Protein AF-A0A7V4A889-F1 (afdb_monomer)

Foldseek 3Di:
DDDPVNVVVVVVVVVVVVCVVVVPPPPQVSCCVVPVDGDDDQDPVDPVSVVVVVVVVVVVVVVVVVVVVVVVVVVVD

pLDDT: mean 89.15, std 11.41, range [49.28, 98.25]

Secondary structure (DSSP, 8-state):
---HHHHHHHHHHHHHHHHGGGTTS-HHHHHHHHHS-------TTSHHHHHHHHHHHHHHHHHHHHHHHHHHHHT--

Mean predicted aligned error: 9.2 Å

Structure (mmCIF, N/CA/C/O backbone):
data_AF-A0A7V4A889-F1
#
_entry.id   AF-A0A7V4A889-F1
#
loop_
_atom_site.group_PDB
_atom_site.id
_atom_site.type_symbol
_atom_site.label_atom_id
_atom_site.label_alt_id
_atom_site.label_comp_id
_atom_site.label_asym_id
_atom_site.label_entity_id
_atom_site.label_seq_id
_atom_site.pdbx_PDB_ins_code
_atom_site.Cartn_x
_atom_site.Cartn_y
_atom_site.Cartn_z
_atom_site.occupancy
_atom_site.B_iso_or_equiv
_atom_site.auth_seq_id
_atom_site.auth_comp_id
_atom_site.auth_asym_id
_atom_site.auth_atom_id
_atom_site.pdbx_PDB_model_num
ATOM 1 N N . MET A 1 1 ? 21.219 -8.088 -28.581 1.00 50.94 1 MET A N 1
ATOM 2 C CA . MET A 1 1 ? 20.468 -8.546 -27.395 1.00 50.94 1 MET A CA 1
ATOM 3 C C . MET A 1 1 ? 20.031 -7.287 -26.691 1.00 50.94 1 MET A C 1
ATOM 5 O O . MET A 1 1 ? 20.908 -6.497 -26.373 1.00 50.94 1 MET A O 1
ATOM 9 N N . ASN A 1 2 ? 18.724 -7.048 -26.582 1.00 67.19 2 ASN A N 1
ATOM 10 C CA . ASN A 1 2 ? 18.229 -5.849 -25.909 1.00 67.19 2 ASN A CA 1
ATOM 11 C C . ASN A 1 2 ? 18.683 -5.906 -24.454 1.00 67.19 2 ASN A C 1
ATOM 13 O O . ASN A 1 2 ? 18.584 -6.963 -23.824 1.00 67.19 2 ASN A O 1
ATOM 17 N N . ASP A 1 3 ? 19.223 -4.793 -23.974 1.00 86.00 3 ASP A N 1
ATOM 18 C CA . ASP A 1 3 ? 19.512 -4.598 -22.563 1.00 86.00 3 ASP A CA 1
ATOM 19 C C . ASP A 1 3 ? 18.239 -4.954 -21.767 1.00 86.00 3 ASP A C 1
ATOM 21 O O . ASP A 1 3 ? 17.162 -4.443 -22.099 1.00 86.00 3 ASP A O 1
ATOM 25 N N . PRO A 1 4 ? 18.301 -5.863 -20.775 1.00 91.06 4 PRO A N 1
ATOM 26 C CA . PRO A 1 4 ? 17.153 -6.189 -19.934 1.00 91.06 4 PRO A CA 1
ATOM 27 C C . PRO A 1 4 ? 16.443 -4.946 -19.389 1.00 91.06 4 PRO A C 1
ATOM 29 O O . PRO A 1 4 ? 15.217 -4.940 -19.285 1.00 91.06 4 PRO A O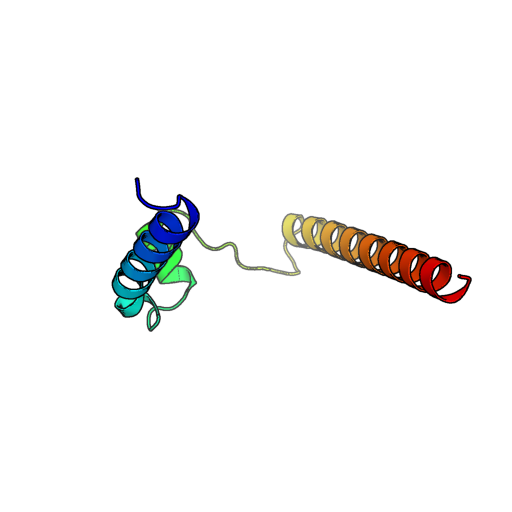 1
ATOM 32 N N . GLU A 1 5 ? 17.190 -3.877 -19.106 1.00 94.06 5 GLU A N 1
ATOM 33 C CA . GLU A 1 5 ? 16.623 -2.620 -18.627 1.00 94.06 5 GLU A CA 1
ATOM 34 C C . GLU A 1 5 ? 15.823 -1.882 -19.713 1.00 94.06 5 GLU A C 1
ATOM 36 O O . GLU A 1 5 ? 14.753 -1.333 -19.445 1.00 94.06 5 GLU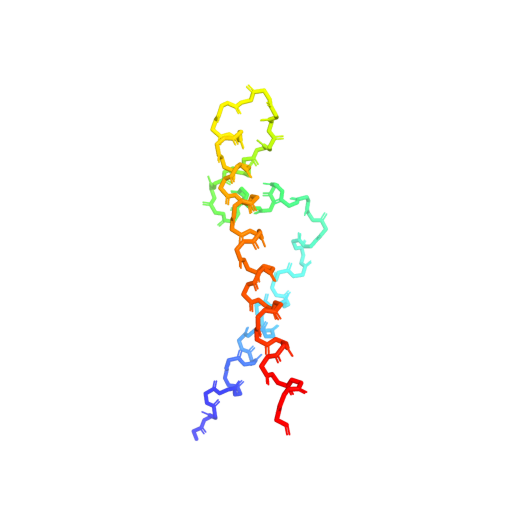 A O 1
ATOM 41 N N . GLU A 1 6 ? 16.291 -1.913 -20.961 1.00 94.88 6 GLU A N 1
ATOM 42 C CA . GLU A 1 6 ? 15.569 -1.353 -22.104 1.00 94.88 6 GLU A CA 1
ATOM 43 C C . GLU A 1 6 ? 14.271 -2.124 -22.374 1.00 94.88 6 GLU A C 1
ATOM 45 O O . GLU A 1 6 ? 13.222 -1.522 -22.613 1.00 94.88 6 GLU A O 1
ATOM 50 N N . TYR A 1 7 ? 14.313 -3.453 -22.269 1.00 94.88 7 TYR A N 1
ATOM 51 C CA . TYR A 1 7 ? 13.126 -4.294 -22.410 1.00 94.88 7 TYR A CA 1
ATOM 52 C C . TYR A 1 7 ? 12.086 -4.019 -21.312 1.00 94.88 7 TYR A C 1
ATOM 54 O O . TYR A 1 7 ? 10.899 -3.872 -21.615 1.00 94.88 7 TYR A O 1
ATOM 62 N N . ILE A 1 8 ? 12.520 -3.879 -20.054 1.00 96.19 8 ILE A N 1
ATOM 63 C CA . ILE A 1 8 ? 11.639 -3.511 -18.934 1.00 96.19 8 ILE A CA 1
ATOM 64 C C . ILE A 1 8 ? 10.980 -2.151 -19.196 1.00 96.19 8 ILE A C 1
ATOM 66 O O . ILE A 1 8 ? 9.758 -2.047 -19.116 1.00 96.19 8 ILE A O 1
ATOM 70 N N . LYS A 1 9 ? 11.747 -1.135 -19.615 1.00 96.50 9 LYS A N 1
ATOM 71 C CA . LYS A 1 9 ? 11.205 0.203 -19.925 1.00 96.50 9 LYS A CA 1
ATOM 72 C C . LYS A 1 9 ? 10.169 0.176 -21.049 1.00 96.50 9 LYS A C 1
ATOM 74 O O . LYS A 1 9 ? 9.153 0.876 -20.981 1.00 96.50 9 LYS A O 1
ATOM 79 N N . GLN A 1 10 ? 10.400 -0.626 -22.088 1.00 96.19 10 GLN A N 1
ATOM 80 C CA . GLN A 1 10 ? 9.438 -0.794 -23.180 1.00 96.19 10 GLN A CA 1
ATOM 81 C C . GLN A 1 10 ? 8.133 -1.428 -22.680 1.00 96.19 10 GLN A C 1
ATOM 83 O O . GLN A 1 10 ? 7.051 -0.946 -23.020 1.00 96.19 10 GLN A O 1
ATOM 88 N N . LEU A 1 11 ? 8.224 -2.455 -21.830 1.00 97.00 11 LEU A N 1
ATOM 89 C CA . LEU A 1 11 ? 7.055 -3.085 -21.215 1.00 97.00 11 LEU A CA 1
ATOM 90 C C . LEU A 1 11 ? 6.283 -2.119 -20.312 1.00 97.00 11 LEU A C 1
ATOM 92 O O . LEU A 1 11 ? 5.070 -1.987 -20.466 1.00 97.00 11 LEU A O 1
ATOM 96 N N . GLU A 1 12 ? 6.968 -1.405 -19.420 1.00 96.75 12 GLU A N 1
ATOM 97 C CA . GLU A 1 12 ? 6.354 -0.407 -18.536 1.00 96.75 12 GLU A CA 1
ATOM 98 C C . GLU A 1 12 ? 5.625 0.678 -19.337 1.00 96.75 12 GLU A C 1
ATOM 100 O O . GLU A 1 12 ? 4.495 1.046 -19.011 1.00 96.75 12 GLU A O 1
ATOM 105 N N . THR A 1 13 ? 6.221 1.130 -20.445 1.00 97.25 13 THR A N 1
ATOM 106 C CA . THR A 1 13 ? 5.609 2.117 -21.346 1.00 97.25 13 THR A CA 1
ATOM 107 C C . THR A 1 13 ? 4.314 1.596 -21.971 1.00 97.25 13 THR A C 1
ATOM 109 O O . THR A 1 13 ? 3.329 2.331 -22.073 1.00 97.25 13 THR A O 1
ATOM 112 N N . ILE A 1 14 ? 4.295 0.335 -22.409 1.00 96.69 14 ILE A N 1
ATOM 113 C CA . ILE A 1 14 ? 3.104 -0.283 -23.009 1.00 96.69 14 ILE A CA 1
ATOM 114 C C . ILE A 1 14 ? 2.009 -0.464 -21.956 1.00 96.69 14 ILE A C 1
ATOM 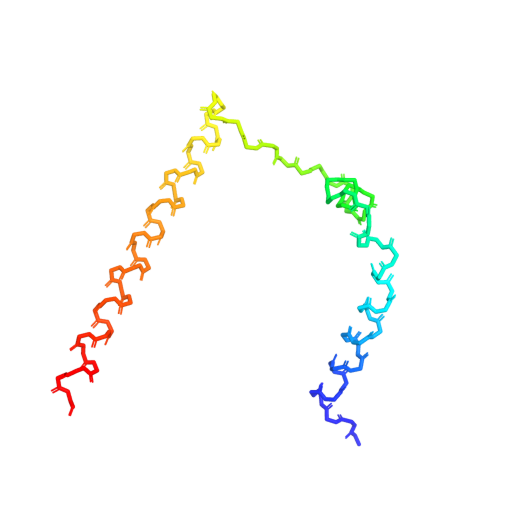116 O O . ILE A 1 14 ? 0.861 -0.093 -22.203 1.00 96.69 14 ILE A O 1
ATOM 120 N N . ILE A 1 15 ? 2.363 -0.977 -20.775 1.00 93.88 15 ILE A N 1
ATOM 121 C CA . ILE A 1 15 ? 1.426 -1.166 -19.661 1.00 93.88 15 ILE A CA 1
ATOM 122 C C . ILE A 1 15 ? 0.828 0.181 -19.241 1.00 93.88 15 ILE A C 1
ATOM 124 O O . ILE A 1 15 ? -0.384 0.283 -19.080 1.00 93.88 15 ILE A O 1
ATOM 128 N N . SER A 1 16 ? 1.638 1.237 -19.145 1.00 93.69 16 SER A N 1
ATOM 129 C CA . SER A 1 16 ? 1.157 2.581 -18.812 1.00 93.69 16 SER A CA 1
ATOM 130 C C . SER A 1 16 ? 0.112 3.084 -19.812 1.00 93.69 16 SER A C 1
ATOM 132 O O . SER A 1 16 ? -0.959 3.519 -19.397 1.00 93.69 16 SER A O 1
ATOM 134 N N . LYS A 1 17 ? 0.366 2.954 -21.122 1.00 95.75 17 LYS A N 1
ATOM 135 C CA . LYS A 1 17 ? -0.610 3.338 -22.159 1.00 95.75 17 LYS A CA 1
ATOM 136 C C . LYS A 1 17 ? -1.895 2.516 -22.086 1.00 95.75 17 LYS A C 1
ATOM 138 O O . LYS A 1 17 ? -2.970 3.049 -22.339 1.00 95.75 17 LYS A O 1
ATOM 143 N N . PHE A 1 18 ? -1.786 1.232 -21.752 1.00 91.50 18 PHE A N 1
ATOM 144 C CA . PHE A 1 18 ? -2.938 0.346 -21.601 1.00 91.50 18 PHE A CA 1
ATOM 145 C C . PHE A 1 18 ? -3.805 0.713 -20.389 1.00 91.50 18 PHE A C 1
ATOM 147 O O . PHE A 1 18 ? -5.025 0.585 -20.451 1.00 91.50 18 PHE A O 1
ATOM 154 N N . LEU A 1 19 ? -3.188 1.187 -19.303 1.00 90.19 19 LEU A N 1
ATOM 155 C CA . LEU A 1 19 ? -3.882 1.577 -18.075 1.00 90.19 19 LEU A CA 1
ATOM 156 C C . LEU A 1 19 ? -4.449 3.007 -18.109 1.00 90.19 19 LEU A C 1
ATOM 158 O O . LEU A 1 19 ? -5.293 3.324 -17.273 1.00 90.19 19 LEU A O 1
ATOM 162 N N . GLU A 1 20 ? -4.053 3.851 -19.068 1.00 92.38 20 GLU A N 1
ATOM 163 C CA . GLU A 1 20 ? -4.524 5.244 -19.185 1.00 92.38 20 GLU A CA 1
ATOM 164 C C . GLU A 1 20 ? -6.062 5.393 -19.135 1.00 92.38 20 GLU A C 1
ATOM 166 O O . GLU A 1 20 ? -6.543 6.246 -18.389 1.00 92.38 20 GLU A O 1
ATOM 171 N N . PRO A 1 21 ? -6.874 4.547 -19.809 1.00 90.00 21 PRO A N 1
ATOM 172 C CA . PRO A 1 21 ? -8.336 4.654 -19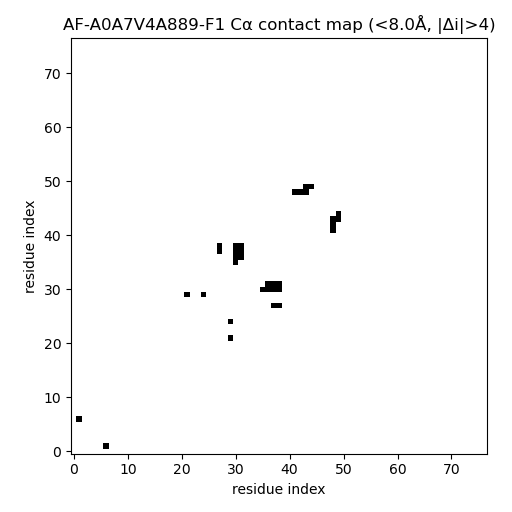.750 1.00 90.00 21 PRO A CA 1
ATOM 173 C C . PRO A 1 21 ? -8.932 4.380 -18.360 1.00 90.00 21 PRO A C 1
ATOM 175 O O . PRO A 1 21 ? -10.062 4.773 -18.082 1.00 90.00 21 PRO A O 1
ATOM 178 N N . ILE A 1 22 ? -8.194 3.685 -17.490 1.00 89.62 22 ILE A N 1
ATOM 179 C CA . ILE A 1 22 ? -8.646 3.288 -16.149 1.00 89.62 22 ILE A CA 1
ATOM 180 C C . ILE A 1 22 ? -8.397 4.412 -15.134 1.00 89.62 22 ILE A C 1
ATOM 182 O O . ILE A 1 22 ? -8.999 4.428 -14.065 1.00 89.62 22 ILE A O 1
ATOM 186 N N . LYS A 1 23 ? -7.552 5.390 -15.468 1.00 86.31 23 LYS A N 1
ATOM 187 C CA . LYS A 1 23 ? -7.143 6.475 -14.569 1.00 86.31 23 LYS A CA 1
ATOM 188 C C . LYS A 1 23 ? -8.302 7.341 -14.069 1.00 86.31 23 LYS A C 1
ATOM 190 O O . LYS A 1 23 ? -8.280 7.779 -12.924 1.00 86.31 23 LYS A O 1
ATOM 195 N N . GLU A 1 24 ? -9.314 7.550 -14.906 1.00 89.00 24 GLU A N 1
ATOM 196 C CA . GLU A 1 24 ? -10.512 8.332 -14.565 1.00 89.00 24 GLU A CA 1
ATOM 197 C C . GLU A 1 24 ? -11.573 7.501 -13.818 1.00 89.00 24 GLU A C 1
ATOM 199 O O . GLU A 1 24 ? -12.608 8.020 -13.396 1.00 89.00 24 GLU A O 1
ATOM 204 N N . ILE A 1 25 ? -11.339 6.196 -13.644 1.00 90.75 25 ILE A N 1
ATOM 205 C CA . ILE A 1 25 ? -12.238 5.302 -12.916 1.00 90.75 25 ILE A CA 1
ATOM 206 C C . ILE A 1 25 ? -11.884 5.362 -11.424 1.00 90.75 25 ILE A C 1
ATOM 208 O O . ILE A 1 25 ? -10.710 5.235 -11.064 1.00 90.75 25 ILE A O 1
ATOM 212 N N . PRO A 1 26 ? -12.877 5.484 -10.521 1.00 91.81 26 PRO A N 1
ATOM 213 C CA . PRO A 1 26 ? -12.633 5.396 -9.089 1.00 91.81 26 PRO A CA 1
ATOM 214 C C . PRO A 1 26 ? -11.840 4.139 -8.727 1.00 91.81 26 PRO A C 1
ATOM 216 O O . PRO A 1 26 ? -12.190 3.031 -9.137 1.00 91.81 26 PRO A O 1
ATOM 219 N N . TYR A 1 27 ? -10.796 4.313 -7.918 1.00 88.31 27 TYR A N 1
ATOM 220 C CA . TYR A 1 27 ? -9.844 3.256 -7.570 1.00 88.31 27 TYR A CA 1
ATOM 221 C C . TYR A 1 27 ? -10.516 1.952 -7.107 1.00 88.31 27 TYR A C 1
ATOM 223 O O . TYR A 1 27 ? -10.151 0.870 -7.561 1.00 88.31 27 TYR A O 1
ATOM 231 N N . SER A 1 28 ? -11.546 2.045 -6.260 1.00 90.44 28 SER A N 1
ATOM 232 C C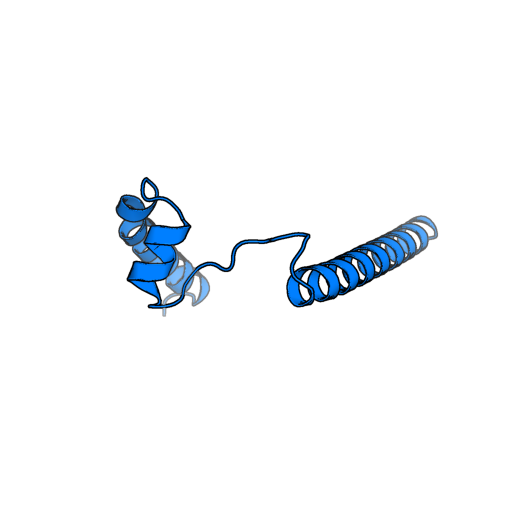A . SER A 1 28 ? -12.287 0.877 -5.770 1.00 90.44 28 SER A CA 1
ATOM 233 C C . SER A 1 28 ? -12.958 0.076 -6.888 1.00 90.44 28 SER A C 1
ATOM 235 O O . SER A 1 28 ? -12.954 -1.154 -6.850 1.00 90.44 28 SER A O 1
ATOM 237 N N . ILE A 1 29 ? -13.489 0.758 -7.905 1.00 90.44 29 ILE A N 1
ATOM 238 C CA . ILE A 1 29 ? -14.114 0.138 -9.076 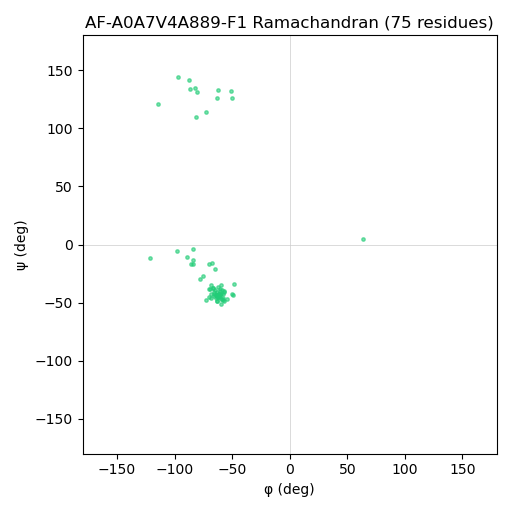1.00 90.44 29 ILE A CA 1
ATOM 239 C C . ILE A 1 29 ? -13.036 -0.486 -9.964 1.00 90.44 29 ILE A C 1
ATOM 241 O O . ILE A 1 29 ? -13.162 -1.648 -10.348 1.00 90.44 29 ILE A O 1
ATOM 245 N N . ALA A 1 30 ? -11.961 0.254 -10.248 1.00 91.44 30 ALA A N 1
ATOM 246 C CA . ALA A 1 30 ? -10.857 -0.221 -11.079 1.00 91.44 30 ALA A CA 1
ATOM 247 C C . ALA A 1 30 ? -10.232 -1.512 -10.522 1.00 91.44 30 ALA A C 1
ATOM 249 O O . ALA A 1 30 ? -10.096 -2.499 -11.245 1.00 91.44 30 ALA A O 1
ATOM 250 N N . ILE A 1 31 ? -9.916 -1.540 -9.223 1.00 91.06 31 ILE A N 1
ATOM 251 C CA . ILE A 1 31 ? -9.338 -2.719 -8.565 1.00 91.06 31 ILE A CA 1
ATOM 252 C C . ILE A 1 31 ? -10.306 -3.898 -8.580 1.00 91.06 31 ILE A C 1
ATOM 254 O O . ILE A 1 31 ? -9.893 -5.009 -8.917 1.00 91.06 31 ILE A O 1
ATOM 258 N N . LYS A 1 32 ? -11.592 -3.669 -8.293 1.00 90.56 32 LYS A N 1
ATOM 259 C CA . LYS A 1 32 ? -12.600 -4.732 -8.328 1.00 90.56 32 LYS A CA 1
ATOM 260 C C . LYS A 1 32 ? -12.723 -5.367 -9.708 1.00 90.56 32 LYS A C 1
ATOM 262 O O . LYS A 1 32 ? -12.775 -6.589 -9.805 1.00 90.56 32 LYS A O 1
ATOM 267 N N . VAL A 1 33 ? -12.718 -4.564 -10.771 1.00 89.81 33 VAL A N 1
ATOM 268 C CA . VAL A 1 33 ? -12.797 -5.067 -12.152 1.00 89.81 33 VAL A CA 1
ATOM 269 C C . VAL A 1 33 ? -11.530 -5.828 -12.552 1.00 89.81 33 VAL A C 1
ATOM 271 O O . VAL A 1 33 ? -11.632 -6.882 -13.172 1.00 89.81 33 VAL A O 1
ATOM 274 N N . LEU A 1 34 ? -10.345 -5.326 -12.192 1.00 89.44 34 LEU A N 1
ATOM 275 C CA . LEU A 1 34 ? -9.069 -5.923 -12.607 1.00 89.44 34 LEU A CA 1
ATOM 276 C C . LEU A 1 34 ? -8.679 -7.173 -11.811 1.00 89.44 34 LEU A C 1
ATOM 278 O O . LEU A 1 34 ? -7.976 -8.032 -12.336 1.00 89.44 34 LEU A O 1
ATOM 282 N N . THR A 1 35 ? -9.089 -7.264 -10.546 1.00 88.94 35 THR A N 1
ATOM 283 C CA . THR A 1 35 ? -8.582 -8.288 -9.615 1.00 88.94 35 THR A CA 1
ATOM 284 C C . THR A 1 35 ? -9.665 -9.188 -9.035 1.00 88.94 35 THR A C 1
ATOM 286 O O . THR A 1 35 ? -9.338 -10.198 -8.422 1.00 88.94 35 THR A O 1
ATOM 289 N N . VAL A 1 36 ? -10.947 -8.838 -9.207 1.00 89.69 36 VAL A N 1
ATOM 290 C CA . VAL A 1 36 ? -12.094 -9.488 -8.542 1.00 89.69 36 VAL A CA 1
ATOM 291 C C . VAL A 1 36 ? -12.074 -9.314 -7.008 1.00 89.69 36 VAL A C 1
ATOM 293 O O . VAL A 1 36 ? -12.949 -9.815 -6.306 1.00 89.69 36 VAL A O 1
ATOM 296 N N . CYS A 1 37 ? -11.127 -8.539 -6.470 1.00 91.38 37 CYS A N 1
ATOM 297 C CA . CYS A 1 37 ? -11.022 -8.226 -5.048 1.00 91.38 37 CYS A CA 1
ATOM 298 C C . CYS A 1 37 ? -11.660 -6.872 -4.727 1.00 91.38 37 CYS A C 1
ATOM 300 O O . CYS A 1 37 ? -11.552 -5.914 -5.493 1.00 91.38 37 CYS A O 1
ATOM 302 N N . GLU A 1 38 ? -12.284 -6.762 -3.557 1.00 88.69 38 GLU A N 1
ATOM 303 C CA . GLU A 1 38 ? -12.798 -5.482 -3.071 1.00 88.69 38 GLU A CA 1
ATOM 304 C C . GLU A 1 38 ? -11.732 -4.709 -2.297 1.00 88.69 38 GLU A C 1
ATOM 306 O O . GLU A 1 38 ? -10.955 -5.277 -1.527 1.00 88.69 38 GLU A O 1
ATOM 311 N N . VAL A 1 39 ? -11.713 -3.387 -2.484 1.00 87.00 39 VAL A N 1
ATOM 312 C CA . VAL A 1 39 ? -10.887 -2.500 -1.663 1.00 87.00 39 VAL A CA 1
ATOM 313 C C . VAL A 1 39 ? -11.516 -2.417 -0.277 1.00 87.00 39 VAL A C 1
ATOM 315 O O . V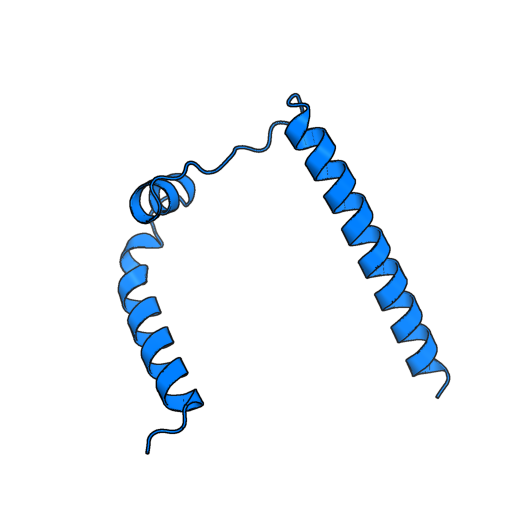AL A 1 39 ? -12.622 -1.892 -0.113 1.00 87.00 39 VAL A O 1
ATOM 318 N N . LEU A 1 40 ? -10.801 -2.935 0.720 1.00 84.31 40 LEU A N 1
ATOM 319 C CA . LEU A 1 40 ? -11.223 -2.858 2.112 1.00 84.31 40 LEU A CA 1
ATOM 320 C C . LEU A 1 40 ? -11.273 -1.396 2.549 1.00 84.31 40 LEU A C 1
ATOM 322 O O . LEU A 1 40 ? -10.308 -0.646 2.391 1.00 84.31 40 LEU A O 1
ATOM 326 N N . HIS A 1 41 ? -12.421 -0.991 3.080 1.00 84.56 41 HIS A N 1
ATOM 327 C CA . HIS A 1 41 ? -12.591 0.346 3.625 1.00 84.56 41 HIS A CA 1
ATOM 328 C C . HIS A 1 41 ? -12.030 0.372 5.042 1.00 84.56 41 HIS A C 1
ATOM 330 O O . HIS A 1 41 ? -12.283 -0.531 5.842 1.00 84.56 41 HIS A O 1
ATOM 336 N N . PHE A 1 42 ? -11.261 1.414 5.345 1.00 87.06 42 PHE A N 1
ATOM 337 C CA . PHE A 1 42 ? -10.721 1.593 6.679 1.00 87.06 42 PHE A CA 1
ATOM 338 C C . PHE A 1 42 ? -11.786 2.221 7.585 1.00 87.06 42 PHE A C 1
ATOM 340 O O . PHE A 1 42 ? -12.140 3.390 7.441 1.00 87.06 42 PHE A O 1
ATOM 347 N N . ASP A 1 43 ? -12.286 1.422 8.515 1.00 91.00 43 ASP A N 1
ATOM 348 C CA . ASP A 1 43 ? -13.270 1.778 9.532 1.00 91.00 43 ASP A CA 1
ATOM 349 C C . ASP A 1 43 ? -12.618 1.698 10.916 1.00 91.00 43 ASP A C 1
ATOM 351 O O . ASP A 1 43 ? -12.134 0.645 11.324 1.00 91.00 43 ASP A O 1
ATOM 355 N N . LEU A 1 44 ? -12.621 2.815 11.644 1.00 91.50 44 LEU A N 1
ATOM 356 C CA . LEU A 1 44 ? -12.053 2.918 12.990 1.00 91.50 44 LEU A CA 1
ATOM 357 C C . LEU A 1 44 ? -12.849 2.153 14.052 1.00 91.50 44 LEU A C 1
ATOM 359 O O . LEU A 1 44 ? -12.329 1.938 15.145 1.00 91.50 44 LEU A O 1
ATOM 363 N N . SER A 1 45 ? -14.094 1.775 13.768 1.00 94.56 45 SER A N 1
ATOM 364 C CA . SER A 1 45 ? -14.904 0.934 14.650 1.00 94.56 45 SER A CA 1
ATOM 365 C C . SER A 1 45 ? -14.632 -0.562 14.461 1.00 94.56 45 SER A C 1
ATOM 367 O O . SER A 1 45 ? -14.945 -1.354 15.351 1.00 94.56 45 SER A O 1
ATOM 369 N N . ASP A 1 46 ? -13.996 -0.946 13.349 1.00 95.31 46 ASP A N 1
ATOM 370 C CA . ASP A 1 46 ? -13.627 -2.329 13.068 1.00 95.31 46 ASP A CA 1
ATOM 371 C C . ASP A 1 46 ? -12.338 -2.728 13.801 1.00 95.31 46 ASP A C 1
ATOM 373 O O . ASP A 1 46 ? -11.310 -2.046 13.759 1.00 95.31 46 ASP A O 1
ATOM 377 N N . LYS A 1 47 ? -12.386 -3.883 14.468 1.00 95.62 47 LYS A N 1
ATOM 378 C CA . LYS A 1 47 ? -11.281 -4.373 15.294 1.00 95.62 47 LYS A CA 1
ATOM 379 C C . LYS A 1 47 ? -10.041 -4.735 14.469 1.00 95.62 47 LYS A C 1
ATOM 381 O O . LYS A 1 47 ? -8.927 -4.487 14.925 1.00 95.62 47 LYS A O 1
ATOM 386 N N . ASN A 1 48 ? -10.213 -5.299 13.272 1.00 92.50 48 ASN A N 1
ATOM 387 C CA . ASN A 1 48 ? -9.080 -5.689 12.428 1.00 92.50 48 ASN A CA 1
ATOM 388 C C . ASN A 1 48 ? -8.357 -4.446 11.895 1.00 92.50 48 ASN A C 1
ATOM 390 O O . ASN A 1 48 ? -7.130 -4.407 11.853 1.00 92.50 48 ASN A O 1
ATOM 394 N N . ASN A 1 49 ? -9.108 -3.399 11.549 1.00 94.44 49 ASN A N 1
ATOM 395 C CA . ASN A 1 49 ? -8.550 -2.110 11.147 1.00 94.44 49 ASN A CA 1
ATOM 396 C C . ASN A 1 49 ? -7.795 -1.420 12.289 1.00 94.44 49 ASN A C 1
ATOM 398 O O . ASN A 1 49 ? -6.724 -0.857 12.060 1.00 94.44 49 ASN A O 1
ATOM 402 N N . GLN A 1 50 ? -8.304 -1.494 13.522 1.00 96.50 50 GLN A N 1
ATOM 403 C CA . GLN A 1 50 ? -7.577 -1.007 14.698 1.00 96.50 50 GLN A CA 1
ATOM 404 C C . GLN A 1 50 ? -6.254 -1.761 14.898 1.00 96.50 50 GLN A C 1
ATOM 406 O O . GLN A 1 50 ? -5.218 -1.131 15.108 1.00 96.50 50 GLN A O 1
ATOM 411 N N . GLU A 1 51 ? -6.266 -3.090 14.781 1.00 96.44 51 GLU A N 1
ATOM 412 C CA . GLU A 1 51 ? -5.055 -3.911 14.898 1.00 96.44 51 GLU A CA 1
ATOM 413 C C . GLU A 1 51 ? -4.033 -3.581 13.799 1.00 96.44 51 GLU A C 1
ATOM 415 O O . GLU A 1 51 ? -2.856 -3.346 14.086 1.00 96.44 51 GLU A O 1
ATOM 420 N N . LEU A 1 52 ? -4.490 -3.463 12.548 1.00 95.06 52 LEU A N 1
ATOM 421 C CA . LEU A 1 52 ? -3.657 -3.041 11.422 1.00 95.06 52 LEU A CA 1
ATOM 422 C C . LEU A 1 52 ? -3.035 -1.657 11.661 1.00 95.06 52 LEU A C 1
ATOM 424 O O . LEU A 1 52 ? -1.849 -1.455 11.393 1.00 95.06 52 LEU A O 1
ATOM 428 N N . LEU A 1 53 ? -3.806 -0.704 12.185 1.00 95.75 53 LEU A N 1
ATOM 429 C CA . LEU A 1 53 ? -3.323 0.645 12.471 1.00 95.75 53 LEU A CA 1
ATOM 430 C C . LEU A 1 53 ? -2.210 0.656 13.522 1.00 95.75 53 LEU A C 1
ATOM 432 O O . LEU A 1 53 ? -1.229 1.383 13.356 1.00 95.75 53 LEU A O 1
ATOM 436 N N . GLU A 1 54 ? -2.324 -0.145 14.579 1.00 97.69 54 GLU A N 1
ATOM 437 C CA . GLU A 1 54 ? -1.278 -0.241 15.603 1.00 97.69 54 GLU A CA 1
ATOM 438 C C . GLU A 1 54 ? 0.013 -0.863 15.054 1.00 97.69 54 GLU A C 1
ATOM 440 O O . GLU A 1 54 ? 1.117 -0.390 15.357 1.00 97.69 54 GLU A O 1
A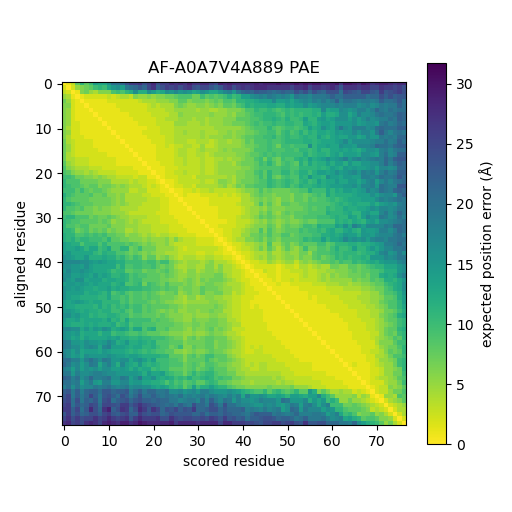TOM 445 N N . LEU A 1 55 ? -0.101 -1.856 14.167 1.00 97.75 55 LEU A N 1
ATOM 446 C CA . LEU A 1 55 ? 1.052 -2.410 13.454 1.00 97.75 55 LEU A CA 1
ATOM 447 C C . LEU A 1 55 ? 1.727 -1.356 12.568 1.00 97.75 55 LEU A C 1
ATOM 449 O O . LEU A 1 55 ? 2.952 -1.217 12.606 1.00 97.75 55 LEU A O 1
ATOM 453 N N . LEU A 1 56 ? 0.942 -0.578 11.817 1.00 96.94 56 LEU A N 1
ATOM 454 C CA . LEU A 1 56 ? 1.457 0.490 10.956 1.00 96.94 56 LEU A CA 1
ATOM 455 C C . LEU A 1 56 ? 2.152 1.593 11.763 1.00 96.94 56 LEU A C 1
ATOM 457 O O . LEU A 1 56 ? 3.254 2.006 11.398 1.00 96.94 56 LEU A O 1
ATOM 461 N N . LYS A 1 57 ? 1.566 2.027 12.887 1.00 98.00 57 LYS A N 1
ATOM 462 C CA . LYS A 1 57 ? 2.198 2.984 13.814 1.00 98.00 57 LYS A CA 1
ATOM 463 C C . LYS A 1 57 ? 3.535 2.458 14.325 1.00 98.00 57 LYS A C 1
ATOM 465 O O . LYS A 1 57 ? 4.541 3.162 14.259 1.00 98.00 57 LYS A O 1
ATOM 470 N N . THR A 1 58 ? 3.556 1.204 14.773 1.00 98.25 58 THR A N 1
ATOM 471 C CA . THR A 1 58 ? 4.769 0.554 15.282 1.00 98.25 58 THR A CA 1
ATOM 472 C C . THR A 1 58 ? 5.853 0.474 14.208 1.00 98.25 58 THR A C 1
ATOM 474 O O . THR A 1 58 ? 7.018 0.772 14.475 1.00 98.25 58 THR A O 1
ATOM 477 N N . ALA A 1 59 ? 5.489 0.094 12.981 1.00 98.19 59 ALA A N 1
ATOM 478 C CA . ALA A 1 59 ? 6.418 0.020 11.859 1.00 98.19 59 ALA A CA 1
ATOM 479 C C . ALA A 1 59 ? 6.980 1.402 11.493 1.00 98.19 59 ALA A C 1
ATOM 481 O O . ALA A 1 59 ? 8.194 1.546 11.346 1.00 98.19 59 ALA A O 1
ATOM 482 N N . ALA A 1 60 ? 6.121 2.422 11.410 1.00 97.88 60 ALA A N 1
ATOM 483 C CA . ALA A 1 60 ? 6.522 3.793 11.108 1.00 97.88 60 ALA A CA 1
ATOM 484 C C . ALA A 1 60 ? 7.473 4.360 12.171 1.00 97.88 60 ALA A C 1
ATOM 486 O O . ALA A 1 60 ? 8.489 4.967 11.829 1.00 97.88 60 ALA A O 1
ATOM 487 N N . GLN A 1 61 ? 7.189 4.112 13.452 1.00 98.12 61 GLN A N 1
ATOM 488 C CA . GLN A 1 61 ? 8.058 4.538 14.544 1.00 98.12 61 GLN A CA 1
ATOM 489 C C . GLN A 1 61 ? 9.433 3.866 14.466 1.00 98.12 61 GLN A C 1
ATOM 491 O O . GLN A 1 61 ? 10.448 4.561 14.482 1.00 98.12 61 GLN A O 1
ATOM 496 N N . LYS A 1 62 ? 9.478 2.538 14.294 1.00 97.75 62 LYS A N 1
ATOM 497 C CA . LYS A 1 62 ? 10.741 1.800 14.132 1.00 97.75 62 LYS A CA 1
ATOM 498 C C . LYS A 1 62 ? 11.549 2.312 12.941 1.00 97.75 62 LYS A C 1
ATOM 500 O O . LYS A 1 62 ? 12.743 2.557 13.072 1.00 97.75 62 LYS A O 1
ATOM 505 N N . ALA A 1 63 ? 10.901 2.516 11.795 1.00 96.62 63 ALA A N 1
ATOM 506 C CA . ALA A 1 63 ? 11.559 3.053 10.608 1.00 96.62 63 ALA A CA 1
ATOM 507 C C . ALA A 1 63 ? 12.136 4.457 10.859 1.00 96.62 63 ALA A C 1
ATOM 509 O O . ALA A 1 63 ? 13.271 4.736 10.472 1.00 96.62 63 ALA A O 1
ATOM 510 N N . GLY A 1 64 ? 11.387 5.325 11.546 1.00 96.25 64 GLY A N 1
ATOM 511 C CA . GLY A 1 64 ? 11.846 6.660 11.927 1.00 96.25 64 GLY A CA 1
ATOM 512 C C . GLY A 1 64 ? 13.046 6.635 12.879 1.00 96.25 64 GLY A C 1
ATOM 513 O O . GLY A 1 64 ? 14.014 7.368 12.672 1.00 96.25 64 GLY A O 1
ATOM 514 N N . GLU A 1 65 ? 13.017 5.768 13.892 1.00 96.44 65 GLU A N 1
ATOM 515 C CA . GLU A 1 65 ? 14.119 5.586 14.842 1.00 96.44 65 GLU A CA 1
ATOM 516 C C . GLU A 1 65 ? 15.393 5.079 14.152 1.00 96.44 65 GLU A C 1
ATOM 518 O O . GLU A 1 65 ? 16.479 5.612 14.394 1.00 96.44 65 GLU A O 1
ATOM 523 N N . GLU A 1 66 ? 15.277 4.102 13.251 1.00 95.50 66 GLU A N 1
ATOM 524 C CA . GLU A 1 66 ? 16.416 3.590 12.481 1.00 95.50 66 GLU A CA 1
ATOM 525 C C . GLU A 1 66 ? 16.982 4.640 11.519 1.00 95.50 66 GLU A C 1
ATOM 527 O O . GLU A 1 66 ? 18.195 4.866 11.489 1.00 95.50 66 GLU A O 1
ATOM 532 N N . ALA A 1 67 ? 16.124 5.369 10.801 1.00 93.06 67 ALA A N 1
ATOM 533 C CA . ALA A 1 67 ? 16.558 6.468 9.940 1.00 93.06 67 ALA A CA 1
ATOM 534 C C . ALA A 1 67 ? 17.303 7.559 10.735 1.00 93.06 67 ALA A C 1
ATOM 536 O O . ALA A 1 67 ? 18.323 8.089 10.282 1.00 93.06 67 ALA A O 1
ATOM 537 N N . TYR A 1 68 ? 16.837 7.869 11.950 1.00 91.94 68 TYR A N 1
ATOM 538 C CA . TYR A 1 68 ? 17.501 8.814 12.846 1.00 91.94 68 TYR A CA 1
ATOM 539 C C . TYR A 1 68 ? 18.875 8.313 13.314 1.00 91.94 68 TYR A C 1
ATOM 541 O O . TYR A 1 68 ? 19.842 9.082 13.317 1.00 91.94 68 TYR A O 1
ATOM 549 N N . LYS A 1 69 ? 18.996 7.025 13.667 1.00 92.25 69 LYS A N 1
ATOM 550 C CA . LYS A 1 69 ? 20.284 6.408 14.025 1.00 92.25 69 LYS A CA 1
ATOM 551 C C . LYS A 1 69 ? 21.273 6.499 12.866 1.00 92.25 69 LYS A C 1
ATOM 553 O O . LYS A 1 69 ? 22.364 7.032 13.066 1.00 92.25 69 LYS A O 1
ATOM 558 N N . ILE A 1 70 ? 20.882 6.073 11.661 1.00 86.00 70 ILE A N 1
ATOM 559 C CA . ILE A 1 70 ? 21.725 6.136 10.453 1.00 86.00 70 ILE A CA 1
ATOM 560 C C . ILE A 1 70 ? 22.232 7.565 10.227 1.00 86.00 70 ILE A C 1
ATOM 562 O O . ILE A 1 70 ? 23.433 7.784 10.062 1.00 86.00 70 ILE A O 1
ATOM 566 N N . ARG A 1 71 ? 21.341 8.561 10.319 1.00 74.00 71 ARG A N 1
ATOM 567 C CA . ARG A 1 71 ? 21.708 9.976 10.173 1.00 74.00 71 ARG A CA 1
ATOM 568 C C . ARG A 1 71 ? 22.781 10.420 11.172 1.00 74.00 71 ARG A C 1
ATOM 570 O O . ARG A 1 71 ? 23.661 11.199 10.813 1.00 74.00 71 ARG A O 1
ATOM 577 N N . ASN A 1 72 ? 22.708 9.960 12.419 1.00 66.56 72 ASN A N 1
ATOM 578 C CA . ASN A 1 72 ? 23.673 10.325 13.456 1.00 66.56 72 ASN A CA 1
ATOM 579 C C . ASN A 1 72 ? 25.025 9.617 13.301 1.00 66.56 72 ASN A C 1
ATOM 581 O O . ASN A 1 72 ? 26.037 10.182 13.710 1.00 66.56 72 ASN A O 1
ATOM 585 N N . TYR A 1 73 ? 25.061 8.431 12.689 1.00 60.22 73 TYR A N 1
ATOM 586 C CA . TYR A 1 73 ? 26.314 7.774 12.309 1.00 60.22 73 TYR A CA 1
ATOM 587 C C . TYR A 1 73 ? 27.010 8.516 11.160 1.00 60.22 73 TYR A C 1
ATOM 589 O O . TYR A 1 73 ? 28.192 8.821 11.278 1.00 60.22 73 TYR A O 1
ATOM 597 N N . CYS A 1 74 ? 26.275 8.922 10.118 1.00 58.34 74 CYS A N 1
ATOM 598 C CA . CYS A 1 74 ? 26.838 9.675 8.985 1.00 58.34 74 CYS A CA 1
ATOM 599 C C . CYS A 1 74 ? 27.309 11.099 9.331 1.00 58.34 74 CYS A C 1
ATOM 601 O O . CYS A 1 74 ? 28.027 11.701 8.546 1.00 58.34 74 CYS A O 1
ATOM 603 N N . LYS A 1 75 ? 26.898 11.665 10.474 1.00 58.56 75 LYS A N 1
ATOM 604 C CA . LYS A 1 75 ? 27.374 12.978 10.952 1.00 58.56 75 LYS A CA 1
ATOM 605 C C . LYS A 1 75 ? 28.628 12.908 11.830 1.00 58.56 75 LYS A C 1
ATOM 607 O O . LYS A 1 75 ? 29.166 13.956 12.174 1.00 58.56 75 LYS A O 1
ATOM 612 N N . LYS A 1 76 ? 29.039 11.711 12.261 1.00 56.47 76 LYS A N 1
ATOM 613 C CA . LYS A 1 76 ? 30.210 11.500 13.133 1.00 56.47 76 LYS A CA 1
ATOM 614 C C . LYS A 1 76 ? 31.478 11.085 12.372 1.00 56.47 76 LYS A C 1
ATOM 616 O O . LYS A 1 76 ? 32.528 10.987 13.001 1.00 56.47 76 LYS A O 1
ATOM 621 N N . THR A 1 77 ? 31.372 10.851 11.068 1.00 49.28 77 THR A N 1
ATOM 622 C CA . THR A 1 77 ? 32.468 10.616 10.112 1.00 49.28 77 THR A CA 1
ATOM 623 C C . THR A 1 77 ? 32.610 11.813 9.198 1.00 49.28 77 THR A C 1
ATOM 625 O O . THR A 1 77 ? 33.760 12.227 8.957 1.00 49.28 77 THR A O 1
#

Solvent-accessible surface area (backbone atoms only — not comparable to full-atom values): 4641 Å² total; per-residue (Å²): 130,81,53,70,67,59,53,49,52,52,50,53,53,52,52,52,64,68,46,53,82,52,69,85,43,59,64,58,57,47,45,27,74,76,67,76,43,78,69,81,79,90,42,86,86,40,67,67,47,4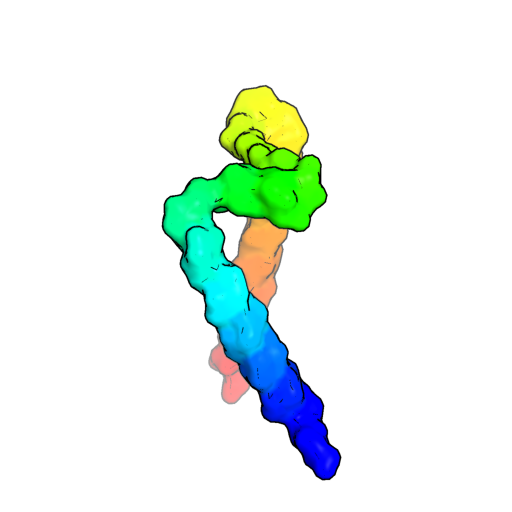6,52,51,49,54,53,51,51,52,50,52,51,52,52,51,53,51,53,52,51,54,54,56,54,69,72,76,112

Radius of gyration: 20.53 Å; Cα contacts (8 Å, |Δi|>4): 17; chains: 1; bounding box: 47×22×43 Å

Nearest PDB structures (foldseek):
  3hus-assembly1_A  TM=2.836E-01  e=7.405E+00  Homo sapiens

Sequence (77 aa):
MNDPEEYIKQLETIISKFLEPIKEIPYSIAIKVLTVCEVLHFDLSDKNNQELLELLKTAAQKAGEEAYKIRNYCKKT